Protein AF-A0A7R8ZQ80-F1 (afdb_monomer_lite)

Sequence (167 aa):
MLLTHKKFAEFSPNAISDPRDTTEVLNCLSCSSREEVDTLVAAAVANGGNTYSTPQDRGFIANLEAYRQLAEVAASVWREHGALEYIECLADDVPEGEVTSFPMSVQLKEDEVVVFSWIRYESREARDEIMEKVMADPRLDCMKQPDGMPFDGMRLIWGGFKVMLER

InterPro domains:
  IPR009874 Protein of unknown function DUF1428 [PF07237] (62-153)
  IPR011008 Dimeric alpha-beta barrel [SSF54909] (62-166)
  IPR029068 Glyoxalase/Bleomycin resistance protein/Dihydroxybiphenyl dioxygenase [G3DSA:3.10.180.10] (1-64)

Radius of gyration: 22.83 Å; chains: 1; bounding box: 42×44×66 Å

Organism: NCBI:txid163714

pLDDT: mean 89.35, std 10.08, range [44.38, 98.5]

Foldseek 3Di:
DDDDLVRVCVPAPDDDDDVVVDDDDDDDDDDLDPVRVVVVVVVCVVVPDDDRDDDDDLVQVHLVSVQVVLLVLLQVLLVVLAWPDKDKAWDDDWDDDDPDGQCRLLVNDPSDTDIDIDIHHPDPVSVVSSVVSSVVDPSNCLVVDCNSHSDHPVSDDDDDDDDPDDD

Secondary structure (DSSP, 8-state):
----HHHHTTS-SSPPP-TTT----------SSHHHHHHHHHHHHHTT---SS-----SHHHHHHHHHHHHHHHHHHHHHHT-SEEEEEE-SS----SS--HHHHTT--TT---EEEEEE-S-HHHHHHHHHHHHH-GGGGGGGSTT-SSS-GGG--------S---

Structure (mmCIF, N/CA/C/O backbone):
data_AF-A0A7R8ZQ80-F1
#
_entry.id   AF-A0A7R8ZQ80-F1
#
loop_
_atom_site.group_PDB
_atom_site.id
_atom_site.type_symbol
_atom_site.label_atom_id
_atom_site.label_alt_id
_atom_site.label_comp_id
_atom_site.label_asym_id
_atom_site.label_entity_id
_atom_site.label_seq_id
_atom_site.pdbx_PDB_ins_code
_atom_site.Cartn_x
_atom_site.Cartn_y
_atom_site.Cartn_z
_atom_site.occupancy
_atom_site.B_iso_or_equiv
_atom_site.auth_seq_id
_atom_site.auth_comp_id
_atom_site.auth_asym_id
_atom_site.auth_atom_id
_atom_site.pdbx_PDB_model_num
ATOM 1 N N . MET A 1 1 ? 11.668 10.514 -25.883 1.00 44.38 1 MET A N 1
ATOM 2 C CA . MET A 1 1 ? 13.044 11.044 -26.039 1.00 44.38 1 MET A CA 1
ATOM 3 C C . MET A 1 1 ? 13.561 10.679 -27.421 1.00 44.38 1 MET A C 1
ATOM 5 O O . MET A 1 1 ? 13.425 9.525 -27.800 1.00 44.38 1 MET A O 1
ATOM 9 N N . LEU A 1 2 ? 14.122 11.630 -28.173 1.00 46.81 2 LEU A N 1
ATOM 10 C CA . LEU A 1 2 ? 14.804 11.354 -29.444 1.00 46.81 2 LEU A CA 1
ATOM 11 C C . LEU A 1 2 ? 16.273 11.038 -29.150 1.00 46.81 2 LEU A C 1
ATOM 13 O O . LEU A 1 2 ? 17.043 11.927 -28.797 1.00 46.81 2 LEU A O 1
ATOM 17 N N . LEU A 1 3 ? 16.646 9.766 -29.255 1.00 76.00 3 LEU A N 1
ATOM 18 C CA . LEU A 1 3 ? 18.039 9.330 -29.188 1.00 76.00 3 LEU A CA 1
ATOM 19 C C . LEU A 1 3 ? 18.637 9.348 -30.598 1.00 76.00 3 LEU A C 1
ATOM 21 O O . LEU A 1 3 ? 17.949 9.070 -31.578 1.00 76.00 3 LEU A O 1
ATOM 25 N N . THR A 1 4 ? 19.926 9.668 -30.718 1.00 89.44 4 THR A N 1
ATOM 26 C CA . THR A 1 4 ? 20.637 9.491 -31.991 1.00 89.44 4 THR A CA 1
ATOM 27 C C . THR A 1 4 ? 20.844 8.002 -32.264 1.00 89.44 4 THR A C 1
ATOM 29 O O . THR A 1 4 ? 20.971 7.211 -31.329 1.00 89.44 4 THR A O 1
ATOM 32 N N . HIS A 1 5 ? 20.958 7.617 -33.537 1.00 86.56 5 HIS A N 1
ATOM 33 C CA . HIS A 1 5 ? 21.218 6.224 -33.925 1.00 86.56 5 HIS A CA 1
ATOM 34 C C . HIS A 1 5 ? 22.475 5.654 -33.242 1.00 86.56 5 HIS A C 1
ATOM 36 O O . HIS A 1 5 ? 22.476 4.518 -32.779 1.00 86.56 5 HIS A O 1
ATOM 42 N N . LYS A 1 6 ? 23.532 6.473 -33.110 1.00 88.38 6 LYS A N 1
ATOM 43 C CA . LYS A 1 6 ? 24.760 6.098 -32.395 1.00 88.38 6 LYS A CA 1
ATOM 44 C C . LYS A 1 6 ? 24.488 5.781 -30.923 1.00 88.38 6 LYS A C 1
ATOM 46 O O . LYS A 1 6 ? 24.996 4.785 -30.432 1.00 88.38 6 LYS A O 1
ATOM 51 N N . LYS A 1 7 ? 23.689 6.605 -30.234 1.00 88.25 7 LYS A N 1
ATOM 52 C CA . LYS A 1 7 ? 23.380 6.383 -28.817 1.00 88.25 7 LYS A CA 1
ATOM 53 C C . LYS A 1 7 ? 22.451 5.186 -28.617 1.00 88.25 7 LYS A C 1
ATOM 55 O O . LYS A 1 7 ? 22.622 4.451 -27.655 1.00 88.25 7 LYS A O 1
ATOM 60 N N . PHE A 1 8 ? 21.495 4.978 -29.523 1.00 85.75 8 PHE A N 1
ATOM 61 C CA . PHE A 1 8 ? 20.587 3.831 -29.465 1.00 85.75 8 PHE A CA 1
ATOM 62 C C . PHE A 1 8 ? 21.332 2.492 -29.621 1.00 85.75 8 PHE A C 1
ATOM 64 O O . PHE A 1 8 ? 21.022 1.531 -28.923 1.00 85.75 8 PHE A O 1
ATOM 71 N N . ALA A 1 9 ? 22.382 2.457 -30.449 1.00 86.62 9 ALA A N 1
ATOM 72 C CA . ALA A 1 9 ? 23.215 1.268 -30.653 1.00 86.62 9 ALA A CA 1
ATOM 73 C C . ALA A 1 9 ? 23.974 0.807 -29.392 1.00 86.62 9 ALA A C 1
ATOM 75 O O . ALA A 1 9 ? 24.510 -0.293 -29.376 1.00 86.62 9 ALA A O 1
ATOM 76 N N . GLU A 1 10 ? 24.035 1.627 -28.339 1.00 86.38 10 GLU A N 1
ATOM 77 C CA . GLU A 1 10 ? 24.697 1.272 -27.077 1.00 86.38 10 GLU A CA 1
ATOM 78 C C . GLU A 1 10 ? 23.781 0.492 -26.112 1.00 86.38 10 GLU A C 1
ATOM 80 O O . GLU A 1 10 ? 24.274 -0.059 -25.131 1.00 86.38 10 GLU A O 1
ATOM 85 N N . PHE A 1 11 ? 22.461 0.436 -26.349 1.00 83.25 11 PHE A N 1
ATOM 86 C CA . PHE A 1 11 ? 21.504 -0.202 -25.424 1.00 83.25 11 PHE A CA 1
ATOM 87 C C . PHE A 1 11 ? 21.380 -1.719 -25.594 1.00 83.25 11 PHE A C 1
ATOM 89 O O . PHE A 1 11 ? 20.854 -2.392 -24.709 1.00 83.25 11 PHE A O 1
ATOM 96 N N . SER A 1 12 ? 21.823 -2.256 -26.729 1.00 81.75 12 SER A N 1
ATOM 97 C CA . SER A 1 12 ? 21.689 -3.668 -27.070 1.00 81.75 12 SER A CA 1
ATOM 98 C C . SER A 1 12 ? 22.966 -4.169 -27.740 1.00 81.75 12 SER A C 1
ATOM 100 O O . SER A 1 12 ? 23.564 -3.430 -28.520 1.00 81.75 12 SER A O 1
ATOM 102 N N . PRO A 1 13 ? 23.383 -5.421 -27.487 1.00 81.50 13 PRO A N 1
ATOM 103 C CA . PRO A 1 13 ? 24.469 -6.043 -28.240 1.00 81.50 13 PRO A CA 1
ATOM 104 C C . PRO A 1 13 ? 24.075 -6.378 -29.691 1.00 81.50 13 PRO A C 1
ATOM 106 O O . PRO A 1 13 ? 24.946 -6.710 -30.494 1.00 81.50 13 PRO A O 1
ATOM 109 N N . ASN A 1 14 ? 22.783 -6.316 -30.035 1.00 83.94 14 ASN A N 1
ATOM 110 C CA . ASN A 1 14 ? 22.283 -6.619 -31.375 1.00 83.94 14 ASN A CA 1
ATOM 111 C C . ASN A 1 14 ? 22.340 -5.393 -32.294 1.00 83.94 14 ASN A C 1
ATOM 113 O O . ASN A 1 14 ? 22.225 -4.250 -31.850 1.00 83.94 14 ASN A O 1
ATOM 117 N N . ALA A 1 15 ? 22.470 -5.643 -33.600 1.00 87.44 15 ALA A N 1
ATOM 118 C CA . ALA A 1 15 ? 22.335 -4.597 -34.604 1.00 87.44 15 ALA A CA 1
ATOM 119 C C . ALA A 1 15 ? 20.931 -3.975 -34.552 1.00 87.44 15 ALA A C 1
ATOM 121 O O . ALA A 1 15 ? 19.949 -4.661 -34.278 1.00 87.44 15 ALA A O 1
ATOM 122 N N . ILE A 1 16 ? 20.849 -2.676 -34.836 1.00 88.56 16 ILE A N 1
ATOM 123 C CA . ILE A 1 16 ? 19.568 -1.982 -34.971 1.00 88.56 16 ILE A CA 1
ATOM 124 C C . ILE A 1 16 ? 18.889 -2.494 -36.241 1.00 88.56 16 ILE A C 1
ATOM 126 O O . ILE A 1 16 ? 19.482 -2.436 -37.319 1.00 88.56 16 ILE A O 1
ATOM 130 N N . SER A 1 17 ? 17.663 -2.985 -36.095 1.00 87.81 17 SER A N 1
ATOM 131 C CA . SER A 1 17 ? 16.865 -3.539 -37.187 1.00 87.81 17 SER A CA 1
ATOM 132 C C . SER A 1 17 ? 16.474 -2.473 -38.217 1.00 87.81 17 SER A C 1
ATOM 134 O O . SER A 1 17 ? 16.208 -1.319 -37.869 1.00 87.81 17 SER A O 1
ATOM 136 N N . ASP A 1 18 ? 16.452 -2.852 -39.499 1.00 89.62 18 ASP A N 1
ATOM 137 C CA . ASP A 1 18 ? 16.048 -1.974 -40.599 1.00 89.62 18 ASP A CA 1
ATOM 138 C C . ASP A 1 18 ? 14.539 -2.133 -40.859 1.00 89.62 18 ASP A C 1
ATOM 140 O O . ASP A 1 18 ? 14.085 -3.162 -41.351 1.00 89.62 18 ASP A O 1
ATOM 144 N N . PRO A 1 19 ? 13.709 -1.115 -40.594 1.00 88.81 19 PRO A N 1
ATOM 145 C CA . PRO A 1 19 ? 12.256 -1.257 -40.697 1.00 88.81 19 PRO A CA 1
ATOM 146 C C . PRO A 1 19 ? 11.746 -1.494 -4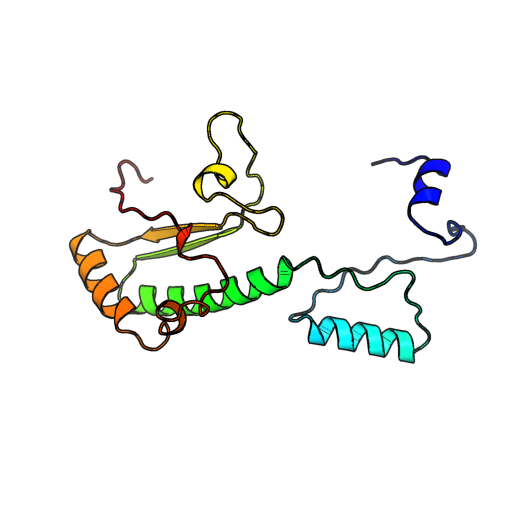2.133 1.00 88.81 19 PRO A C 1
ATOM 148 O O . PRO A 1 19 ? 10.544 -1.650 -42.343 1.00 88.81 19 PRO A O 1
ATOM 151 N N . ARG A 1 20 ? 12.625 -1.474 -43.146 1.00 93.50 20 ARG A N 1
ATOM 152 C CA . ARG A 1 20 ? 12.283 -1.800 -44.540 1.00 93.50 20 ARG A CA 1
ATOM 153 C C . ARG A 1 20 ? 12.299 -3.298 -44.828 1.00 93.50 20 ARG A C 1
ATOM 155 O O . ARG A 1 20 ? 11.675 -3.714 -45.803 1.00 93.50 20 ARG A O 1
ATOM 162 N N . ASP A 1 21 ? 13.023 -4.078 -44.033 1.00 94.50 21 ASP A N 1
ATOM 163 C CA . ASP A 1 21 ? 13.177 -5.523 -44.220 1.00 94.50 21 ASP A CA 1
ATOM 164 C C . ASP A 1 21 ? 12.668 -6.348 -43.030 1.00 94.50 21 ASP A C 1
ATOM 166 O O . ASP A 1 21 ? 12.413 -7.544 -43.180 1.00 94.50 21 ASP A O 1
ATOM 170 N N . THR A 1 22 ? 12.449 -5.714 -41.877 1.00 90.12 22 THR A N 1
ATOM 171 C CA . THR A 1 22 ? 12.037 -6.371 -40.637 1.00 90.12 22 THR A CA 1
ATOM 172 C C . THR A 1 22 ? 10.873 -5.645 -39.967 1.00 90.12 22 THR A C 1
ATOM 174 O O . THR A 1 22 ? 10.673 -4.440 -40.109 1.00 90.12 22 THR A O 1
ATOM 177 N N . THR A 1 23 ? 10.056 -6.404 -39.238 1.00 88.69 23 THR A N 1
ATOM 178 C CA . THR A 1 23 ? 9.002 -5.874 -38.366 1.00 88.69 23 THR A CA 1
ATOM 179 C C . THR A 1 23 ? 9.302 -6.312 -36.943 1.00 88.69 23 THR A C 1
ATOM 181 O O . THR A 1 23 ? 9.418 -7.507 -36.679 1.00 88.69 23 THR A O 1
ATOM 184 N N . GLU A 1 24 ? 9.404 -5.351 -36.031 1.00 85.31 24 GLU A N 1
ATOM 185 C CA . GLU A 1 24 ? 9.631 -5.601 -34.610 1.00 85.31 24 GLU A CA 1
ATOM 186 C C . GLU A 1 24 ? 8.446 -5.118 -33.781 1.00 85.31 24 GLU A C 1
ATOM 188 O O . GLU A 1 24 ? 7.805 -4.113 -34.097 1.00 85.31 24 GLU A O 1
ATOM 193 N N . VAL A 1 25 ? 8.172 -5.835 -32.694 1.00 87.56 25 VAL A N 1
ATOM 194 C CA . VAL A 1 25 ? 7.189 -5.446 -31.684 1.00 87.56 25 VAL A CA 1
ATOM 195 C C . VAL A 1 25 ? 7.818 -5.566 -30.303 1.00 87.56 25 VAL A C 1
ATOM 197 O O . VAL A 1 25 ? 8.489 -6.552 -29.999 1.00 87.56 25 VAL A O 1
ATOM 200 N N . LEU A 1 26 ? 7.591 -4.561 -29.460 1.00 85.88 26 LEU A N 1
ATOM 201 C CA . LEU A 1 26 ? 7.924 -4.611 -28.042 1.00 85.88 26 LEU A CA 1
ATOM 202 C C . LEU A 1 26 ? 6.643 -4.909 -27.269 1.00 85.88 26 LEU A C 1
ATOM 204 O O . LEU A 1 26 ? 5.744 -4.072 -27.212 1.00 85.88 26 LEU A O 1
ATOM 208 N N . ASN A 1 27 ? 6.570 -6.098 -26.680 1.00 86.25 27 ASN A N 1
ATOM 209 C CA . ASN A 1 27 ? 5.426 -6.512 -25.879 1.00 86.25 27 ASN A CA 1
ATOM 210 C C . ASN A 1 27 ? 5.733 -6.333 -24.391 1.00 86.25 27 ASN A C 1
ATOM 212 O O . ASN A 1 27 ? 6.786 -6.756 -23.917 1.00 86.25 27 ASN A O 1
ATOM 216 N N . CYS A 1 28 ? 4.791 -5.737 -23.662 1.00 84.69 28 CYS A N 1
ATOM 217 C CA . CYS A 1 28 ? 4.784 -5.708 -22.204 1.00 84.69 28 CYS A CA 1
ATOM 218 C C . CYS A 1 28 ? 3.642 -6.606 -21.732 1.00 84.69 28 CYS A C 1
ATOM 220 O O . CYS A 1 28 ? 2.486 -6.367 -22.083 1.00 84.69 28 CYS A O 1
ATOM 222 N N . LEU A 1 29 ? 3.977 -7.662 -20.998 1.00 87.56 29 LEU A N 1
ATOM 223 C CA . LEU A 1 29 ? 3.022 -8.659 -20.533 1.00 87.56 29 LEU A CA 1
ATOM 224 C C . LEU A 1 29 ? 2.960 -8.596 -19.011 1.00 87.56 29 LEU A C 1
ATOM 226 O O . LEU A 1 29 ? 3.993 -8.630 -18.345 1.00 87.56 29 LEU A O 1
ATOM 230 N N . SER A 1 30 ? 1.753 -8.500 -18.465 1.00 83.50 30 SER A N 1
ATOM 231 C CA . SER A 1 30 ? 1.529 -8.610 -17.026 1.00 83.50 30 SER A CA 1
ATOM 232 C C . SER A 1 30 ? 1.494 -10.082 -16.628 1.00 83.50 30 SER A C 1
ATOM 234 O O . SER A 1 30 ? 0.859 -10.886 -17.306 1.00 83.50 30 SER A O 1
ATOM 236 N N . CYS A 1 31 ? 2.164 -10.421 -15.531 1.00 82.06 31 CYS A N 1
ATOM 237 C CA . CYS A 1 31 ? 2.111 -11.730 -14.885 1.00 82.06 31 CYS A CA 1
ATOM 238 C C . CYS A 1 31 ? 1.755 -11.518 -13.410 1.00 82.06 31 CYS A C 1
ATOM 240 O O . CYS A 1 31 ? 2.093 -10.485 -12.830 1.00 82.06 31 CYS A O 1
ATOM 242 N N . SER A 1 32 ? 1.067 -12.487 -12.822 1.00 79.56 32 SER A N 1
ATOM 243 C CA . SER A 1 32 ? 0.622 -12.485 -11.427 1.00 79.56 32 SER A CA 1
ATOM 244 C C . SER A 1 32 ? 1.695 -12.951 -10.439 1.00 79.56 32 SER A C 1
ATOM 246 O O . SER A 1 32 ? 1.583 -12.681 -9.246 1.00 79.56 32 SER A O 1
ATOM 248 N N . SER A 1 33 ? 2.749 -13.623 -10.916 1.00 78.38 33 SER A N 1
ATOM 249 C CA . SER A 1 33 ? 3.884 -14.036 -10.085 1.00 78.38 33 SER A CA 1
ATOM 250 C C . SER A 1 33 ? 5.189 -14.161 -10.874 1.00 78.38 33 SER A C 1
ATOM 252 O O . SER A 1 33 ? 5.201 -14.163 -12.109 1.00 78.38 33 SER A O 1
ATOM 254 N N . ARG A 1 34 ? 6.307 -14.303 -10.151 1.00 79.38 34 ARG A N 1
ATOM 255 C CA . ARG A 1 34 ? 7.625 -14.572 -10.740 1.00 79.38 34 ARG A CA 1
ATOM 256 C C . ARG A 1 34 ? 7.669 -15.930 -11.442 1.00 79.38 34 ARG A C 1
ATOM 258 O O . ARG A 1 34 ? 8.220 -16.033 -12.531 1.00 79.38 34 ARG A O 1
ATOM 265 N N . GLU A 1 35 ? 7.055 -16.951 -10.858 1.00 84.56 35 GLU A 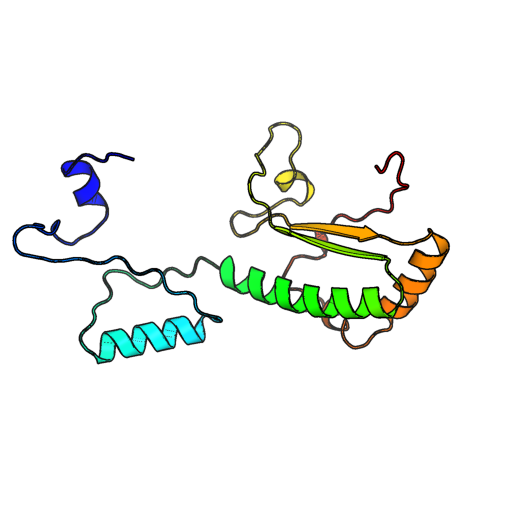N 1
ATOM 266 C CA . GLU A 1 35 ? 6.984 -18.296 -11.437 1.00 84.56 35 GLU A CA 1
ATOM 267 C C . GLU A 1 35 ? 6.209 -18.299 -12.761 1.00 84.56 35 GLU A C 1
ATOM 269 O O . GLU A 1 35 ? 6.553 -19.047 -13.681 1.00 84.56 35 GLU A O 1
ATOM 274 N N . GLU A 1 36 ? 5.183 -17.451 -12.887 1.00 87.75 36 GLU A N 1
ATOM 275 C CA . GLU A 1 36 ? 4.465 -17.269 -14.148 1.00 87.75 36 GLU A CA 1
ATOM 276 C C . GLU A 1 36 ? 5.359 -16.614 -15.211 1.00 87.75 36 GLU A C 1
ATOM 278 O O . GLU A 1 36 ? 5.395 -17.092 -16.347 1.00 87.75 36 GLU A O 1
ATOM 283 N N . VAL A 1 37 ? 6.148 -15.596 -14.837 1.00 88.44 37 VAL A N 1
ATOM 284 C CA . VAL A 1 37 ? 7.160 -14.999 -15.729 1.00 88.44 37 VAL A CA 1
ATOM 285 C C . VAL A 1 37 ? 8.163 -16.058 -16.190 1.00 88.44 37 VAL A C 1
ATOM 287 O O . VAL A 1 37 ? 8.406 -16.191 -17.391 1.00 88.44 37 VAL A O 1
ATOM 290 N N . ASP A 1 38 ? 8.711 -16.845 -15.263 1.00 88.69 38 ASP A N 1
ATOM 291 C CA . ASP A 1 38 ? 9.695 -17.887 -15.570 1.00 88.69 38 ASP A CA 1
ATOM 292 C C . ASP A 1 38 ? 9.104 -18.955 -16.506 1.00 88.69 38 ASP A C 1
ATOM 294 O O . ASP A 1 38 ? 9.748 -19.368 -17.474 1.00 88.69 38 ASP A O 1
ATOM 298 N N . THR A 1 39 ? 7.848 -19.350 -16.279 1.00 93.69 39 THR A N 1
ATOM 299 C CA . THR A 1 39 ? 7.118 -20.298 -17.136 1.00 93.69 39 THR A CA 1
ATOM 300 C C . THR A 1 39 ? 6.908 -19.738 -18.542 1.00 93.69 39 THR A C 1
ATOM 302 O O . THR A 1 39 ? 7.146 -20.438 -19.531 1.00 93.69 39 THR A O 1
ATOM 305 N N . LEU A 1 40 ? 6.497 -18.471 -18.651 1.00 93.12 40 LEU A N 1
ATOM 306 C CA . LEU A 1 40 ? 6.279 -17.796 -19.928 1.00 93.12 40 LEU A CA 1
ATOM 307 C C . LEU A 1 40 ? 7.584 -17.692 -20.733 1.00 93.12 40 LEU A C 1
ATOM 309 O O . LEU A 1 40 ? 7.613 -18.017 -21.922 1.00 93.12 40 LEU A O 1
ATOM 313 N N . VAL A 1 41 ? 8.677 -17.283 -20.082 1.00 91.62 41 VAL A N 1
ATOM 314 C CA . VAL A 1 41 ? 10.001 -17.178 -20.711 1.00 91.62 41 VAL A CA 1
ATOM 315 C C . VAL A 1 41 ? 10.503 -18.555 -21.146 1.00 91.62 41 VAL A C 1
ATOM 317 O O . VAL A 1 41 ? 10.954 -18.705 -22.283 1.00 91.62 41 VAL A O 1
ATOM 320 N N . ALA A 1 42 ? 10.376 -19.578 -20.296 1.00 92.94 42 ALA A N 1
ATOM 321 C CA . ALA A 1 42 ? 10.762 -20.946 -20.638 1.00 92.94 42 ALA A CA 1
ATOM 322 C C . ALA A 1 42 ? 9.984 -21.471 -21.855 1.00 92.94 42 ALA A C 1
ATOM 324 O O . ALA A 1 42 ? 10.579 -22.055 -22.765 1.00 92.94 42 ALA A O 1
ATOM 325 N N . ALA A 1 43 ? 8.674 -21.214 -21.916 1.00 95.88 43 ALA A N 1
ATOM 326 C CA . ALA A 1 43 ? 7.848 -21.575 -23.062 1.00 95.88 43 ALA A CA 1
ATOM 327 C C . ALA A 1 43 ? 8.277 -20.836 -24.340 1.00 95.88 43 ALA A C 1
ATOM 329 O O . ALA A 1 43 ? 8.359 -21.456 -25.403 1.00 95.88 43 ALA A O 1
ATOM 330 N N . ALA A 1 44 ? 8.597 -19.541 -24.253 1.00 94.00 44 ALA A N 1
ATOM 331 C CA . ALA A 1 44 ? 9.077 -18.763 -25.394 1.00 94.00 44 ALA A CA 1
ATOM 332 C C . ALA A 1 44 ? 10.408 -19.309 -25.940 1.00 94.00 44 ALA A C 1
ATOM 334 O O . ALA A 1 44 ? 10.542 -19.513 -27.147 1.00 94.00 44 ALA A O 1
ATOM 335 N N . VAL A 1 45 ? 11.366 -19.617 -25.060 1.00 94.44 45 VAL A N 1
ATOM 336 C CA . VAL A 1 45 ? 12.660 -20.207 -25.447 1.00 94.44 45 VAL A CA 1
ATOM 337 C C . VAL A 1 45 ? 12.473 -21.596 -26.065 1.00 94.44 45 VAL A C 1
ATOM 339 O O . VAL A 1 45 ? 13.049 -21.884 -27.114 1.00 94.44 45 VAL A O 1
ATOM 342 N N . ALA A 1 46 ? 11.607 -22.436 -25.489 1.00 96.38 46 ALA A N 1
ATOM 343 C CA . ALA A 1 46 ? 11.294 -23.759 -26.038 1.00 96.38 46 ALA A CA 1
ATOM 344 C C . ALA A 1 46 ? 10.667 -23.706 -27.447 1.00 96.38 46 ALA A C 1
ATOM 346 O O . ALA A 1 46 ? 10.772 -24.674 -28.198 1.00 96.38 46 ALA A O 1
ATOM 347 N N . ASN A 1 47 ? 10.055 -22.577 -27.824 1.00 97.12 47 ASN A N 1
ATOM 348 C CA . ASN A 1 47 ? 9.440 -22.350 -29.134 1.00 97.12 47 ASN A CA 1
ATOM 349 C C . ASN A 1 47 ? 10.301 -21.482 -30.076 1.00 97.12 47 ASN A C 1
ATOM 351 O O . ASN A 1 47 ? 9.785 -20.907 -31.033 1.00 97.12 47 ASN A O 1
ATOM 355 N N . GLY A 1 48 ? 11.615 -21.403 -29.836 1.00 94.75 48 GLY A N 1
ATOM 356 C CA . GLY A 1 48 ? 12.566 -20.738 -30.737 1.00 94.75 48 GLY A CA 1
ATOM 357 C C . GLY A 1 48 ? 12.896 -19.287 -30.379 1.00 94.75 48 GLY A C 1
ATOM 358 O O . GLY A 1 48 ? 13.570 -18.611 -31.155 1.00 94.75 48 GLY A O 1
ATOM 359 N N . GLY A 1 49 ? 12.448 -18.805 -29.216 1.00 91.56 49 GLY A N 1
ATOM 360 C CA . GLY A 1 49 ? 12.884 -17.533 -28.645 1.00 91.56 49 GLY A CA 1
ATOM 361 C C . GLY A 1 49 ? 14.319 -17.576 -28.102 1.00 91.56 49 GLY A C 1
ATOM 362 O O . GLY A 1 49 ? 14.884 -18.637 -27.846 1.00 91.56 49 GLY A O 1
ATOM 363 N N . ASN A 1 50 ? 14.902 -16.395 -27.891 1.00 88.00 50 ASN A N 1
ATOM 364 C CA . ASN A 1 50 ? 16.237 -16.205 -27.318 1.00 88.00 50 ASN A CA 1
ATOM 365 C C . ASN A 1 50 ? 16.195 -15.122 -26.223 1.00 88.00 50 ASN A C 1
ATOM 367 O O . ASN A 1 50 ? 15.444 -14.155 -26.334 1.00 88.00 50 ASN A O 1
ATOM 371 N N . THR A 1 51 ? 17.037 -15.254 -25.199 1.00 86.06 51 THR A N 1
ATOM 372 C CA . THR A 1 51 ? 17.266 -14.241 -24.161 1.00 86.06 51 THR A CA 1
ATOM 373 C C . THR A 1 51 ? 18.563 -13.481 -24.436 1.00 86.06 51 THR A C 1
ATOM 375 O O . THR A 1 51 ? 19.635 -14.082 -24.486 1.00 86.06 51 THR A O 1
ATOM 378 N N . TYR A 1 52 ? 18.494 -12.154 -24.571 1.00 78.06 52 TYR A N 1
ATOM 379 C CA . TYR A 1 52 ? 19.689 -11.331 -24.810 1.00 78.06 52 TYR A CA 1
ATOM 380 C C . TYR A 1 52 ? 20.477 -11.002 -23.527 1.00 78.06 52 TYR A C 1
ATOM 382 O O . TYR A 1 52 ? 21.662 -10.683 -23.597 1.00 78.06 52 TYR A O 1
ATOM 390 N N . SER A 1 53 ? 19.827 -11.061 -22.360 1.00 79.06 53 SER A N 1
ATOM 391 C CA . SER A 1 53 ? 20.423 -10.802 -21.046 1.00 79.06 53 SER A CA 1
ATOM 392 C C . SER A 1 53 ? 19.887 -11.773 -20.000 1.00 79.06 53 SER A C 1
ATOM 394 O O . SER A 1 53 ? 18.864 -12.426 -20.207 1.00 79.06 53 SER A O 1
ATOM 396 N N . THR A 1 54 ? 20.548 -11.831 -18.843 1.00 78.00 54 THR A N 1
ATOM 397 C CA . THR A 1 54 ? 19.994 -12.513 -17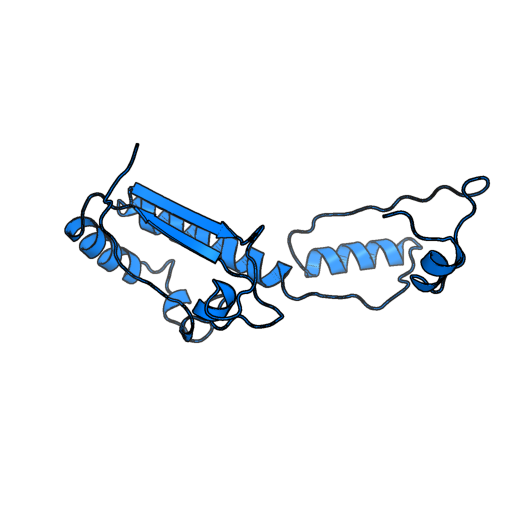.668 1.00 78.00 54 THR A CA 1
ATOM 398 C C . THR A 1 54 ? 18.702 -11.826 -17.206 1.00 78.00 54 THR A C 1
ATOM 400 O O . THR A 1 54 ? 18.607 -10.597 -17.333 1.00 78.00 54 THR A O 1
ATOM 403 N N . PRO A 1 55 ? 17.722 -12.576 -16.660 1.00 79.25 55 PRO A N 1
ATOM 404 C CA . PRO A 1 55 ? 16.529 -11.992 -16.058 1.00 79.25 55 PRO A CA 1
ATOM 405 C C . PR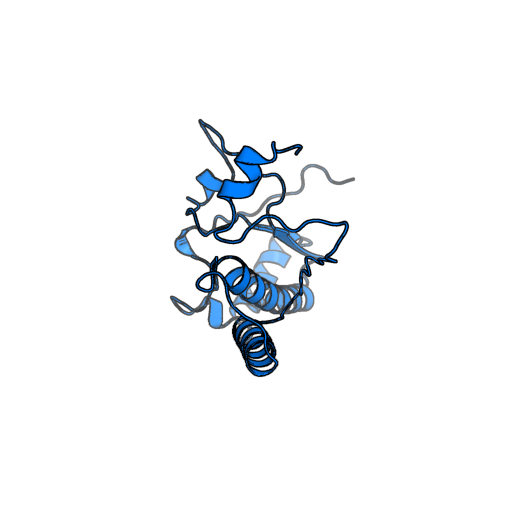O A 1 55 ? 16.908 -10.957 -14.997 1.00 79.25 55 PRO A C 1
ATOM 407 O O . PRO A 1 55 ? 17.753 -11.217 -14.139 1.00 79.25 55 PRO A O 1
ATOM 410 N N . GLN A 1 56 ? 16.301 -9.776 -15.079 1.00 69.19 56 GLN A N 1
ATOM 411 C CA . GLN A 1 56 ? 16.443 -8.732 -14.071 1.00 69.19 56 GLN A CA 1
ATOM 412 C C . GLN A 1 56 ? 15.188 -8.747 -13.209 1.00 69.19 56 GLN A C 1
ATOM 414 O O . GLN A 1 56 ? 14.160 -8.194 -13.595 1.00 69.19 56 GLN A O 1
ATOM 419 N N . ASP A 1 57 ? 15.273 -9.396 -12.054 1.00 65.06 57 ASP A N 1
ATOM 420 C CA . ASP A 1 57 ? 14.257 -9.253 -11.022 1.00 65.06 57 ASP A CA 1
ATOM 421 C C . ASP A 1 57 ? 14.562 -7.977 -10.245 1.00 65.06 57 ASP A C 1
ATOM 423 O O . ASP A 1 57 ? 15.589 -7.875 -9.572 1.00 65.06 57 ASP A O 1
ATOM 427 N N . ARG A 1 58 ? 13.700 -6.972 -10.393 1.00 58.69 58 ARG A N 1
ATOM 428 C CA . ARG A 1 58 ? 13.865 -5.716 -9.666 1.00 58.69 58 ARG A CA 1
ATOM 429 C C . ARG A 1 58 ? 13.358 -5.797 -8.224 1.00 58.69 58 ARG A C 1
ATOM 431 O O . ARG A 1 58 ? 13.415 -4.766 -7.569 1.00 58.69 58 ARG A O 1
ATOM 438 N N . GLY A 1 59 ? 12.868 -6.952 -7.737 1.00 55.59 59 GLY A N 1
ATOM 439 C CA . GLY A 1 59 ? 12.418 -7.217 -6.350 1.00 55.59 59 GLY A CA 1
ATOM 440 C C . GLY A 1 59 ? 11.155 -6.454 -5.917 1.00 55.59 59 GLY A C 1
ATOM 441 O O . GLY A 1 59 ? 10.314 -6.955 -5.177 1.00 55.59 59 GLY A O 1
ATOM 442 N N . PHE A 1 60 ? 10.984 -5.266 -6.476 1.00 56.22 60 PHE A N 1
ATOM 443 C CA . PHE A 1 60 ? 9.953 -4.277 -6.244 1.00 56.22 60 PHE A CA 1
ATOM 444 C C . PHE A 1 60 ? 8.529 -4.789 -6.485 1.00 56.22 60 PHE A C 1
ATOM 446 O O . PHE A 1 60 ? 7.635 -4.555 -5.680 1.00 56.22 60 PHE A O 1
ATOM 453 N N . ILE A 1 61 ? 8.305 -5.517 -7.584 1.00 57.69 61 ILE A N 1
ATOM 454 C CA . ILE A 1 61 ? 6.953 -5.934 -7.997 1.00 57.69 61 ILE A CA 1
ATOM 455 C C . ILE A 1 61 ? 6.426 -7.077 -7.112 1.00 57.69 61 ILE A C 1
ATOM 457 O O . ILE A 1 61 ? 5.240 -7.103 -6.793 1.00 57.69 61 ILE A O 1
ATOM 461 N N . ALA A 1 62 ? 7.297 -7.991 -6.672 1.00 57.62 62 ALA A N 1
ATOM 462 C CA . ALA A 1 62 ? 6.895 -9.148 -5.871 1.00 57.62 62 ALA A CA 1
ATOM 463 C C . ALA A 1 62 ? 6.426 -8.752 -4.457 1.00 57.62 62 ALA A C 1
ATOM 465 O O . ALA A 1 62 ? 5.407 -9.256 -3.985 1.00 57.62 62 ALA A O 1
ATOM 466 N N . ASN A 1 63 ? 7.110 -7.802 -3.808 1.00 79.88 63 ASN A N 1
ATOM 467 C CA . ASN A 1 63 ? 6.712 -7.326 -2.478 1.00 79.88 63 ASN A CA 1
ATOM 468 C C . ASN A 1 63 ? 5.447 -6.455 -2.516 1.00 79.88 63 ASN A C 1
ATOM 470 O O . ASN A 1 63 ? 4.652 -6.498 -1.578 1.00 79.88 63 ASN A O 1
ATOM 474 N N . LEU A 1 64 ? 5.212 -5.716 -3.607 1.00 86.44 64 LEU A N 1
ATOM 475 C CA . LEU A 1 64 ? 4.001 -4.908 -3.769 1.00 86.44 64 LEU A CA 1
ATOM 476 C C . LEU A 1 64 ? 2.731 -5.747 -3.914 1.00 86.44 64 LEU A C 1
ATOM 478 O O . LEU A 1 64 ? 1.705 -5.389 -3.340 1.00 86.44 64 LEU A O 1
ATOM 482 N N . GLU A 1 65 ? 2.783 -6.866 -4.637 1.00 86.88 65 GLU A N 1
ATOM 483 C CA . GLU A 1 65 ? 1.617 -7.749 -4.749 1.00 86.88 65 GLU A CA 1
ATOM 484 C C . GLU A 1 65 ? 1.310 -8.443 -3.414 1.00 86.88 65 GLU A C 1
ATOM 486 O O . GLU A 1 65 ? 0.153 -8.483 -2.994 1.00 86.88 65 GLU A O 1
ATOM 491 N N . ALA A 1 66 ? 2.337 -8.905 -2.691 1.00 88.56 66 ALA A N 1
ATOM 492 C CA . ALA A 1 66 ? 2.166 -9.448 -1.342 1.00 88.56 66 ALA A CA 1
ATOM 493 C C . ALA A 1 66 ? 1.573 -8.404 -0.376 1.00 88.56 66 ALA A C 1
ATOM 495 O O . ALA A 1 66 ? 0.664 -8.710 0.398 1.00 88.56 66 ALA A O 1
ATOM 496 N N . TYR A 1 67 ? 2.041 -7.155 -0.458 1.00 92.19 67 TYR A N 1
ATOM 497 C CA . TYR A 1 67 ? 1.473 -6.036 0.290 1.00 92.19 67 TYR A CA 1
ATOM 498 C C . TYR A 1 67 ? 0.000 -5.798 -0.061 1.00 92.19 67 TYR A C 1
ATOM 500 O O . TYR A 1 67 ? -0.832 -5.687 0.837 1.00 92.19 67 TYR A O 1
ATOM 508 N N . ARG A 1 68 ? -0.344 -5.782 -1.355 1.00 93.81 68 ARG A N 1
ATOM 509 C CA . ARG A 1 68 ? -1.718 -5.587 -1.836 1.00 93.81 68 ARG A CA 1
ATOM 510 C C . ARG A 1 68 ? -2.667 -6.663 -1.304 1.00 93.81 68 ARG A C 1
ATOM 512 O O . ARG A 1 68 ? -3.749 -6.332 -0.831 1.00 93.81 68 ARG A O 1
ATOM 519 N N . GLN A 1 69 ? -2.260 -7.931 -1.335 1.00 92.62 69 GLN A N 1
ATOM 520 C CA . GLN A 1 69 ? -3.062 -9.048 -0.820 1.00 92.62 69 GLN A CA 1
ATOM 521 C C . GLN A 1 69 ? -3.287 -8.944 0.692 1.00 92.62 69 GLN A C 1
ATOM 523 O O . GLN A 1 69 ? -4.407 -9.129 1.170 1.00 92.62 69 GLN A O 1
ATOM 528 N N . LEU A 1 70 ? -2.242 -8.597 1.450 1.00 93.06 70 LEU A N 1
ATOM 529 C CA . LEU A 1 70 ? -2.375 -8.344 2.883 1.00 93.06 70 LEU A CA 1
ATOM 530 C C . LEU A 1 70 ? -3.330 -7.172 3.158 1.00 93.06 70 LEU A C 1
ATOM 532 O O . LEU A 1 70 ? -4.194 -7.275 4.029 1.00 93.06 70 LEU A O 1
ATOM 536 N N . ALA A 1 71 ? -3.210 -6.086 2.393 1.00 95.81 71 ALA A N 1
ATOM 537 C CA . ALA A 1 71 ? -4.077 -4.922 2.507 1.00 95.81 71 ALA A CA 1
ATOM 538 C C . ALA A 1 71 ? -5.548 -5.241 2.193 1.00 95.81 71 ALA A C 1
ATOM 540 O O . ALA A 1 71 ? -6.429 -4.703 2.853 1.00 95.81 71 ALA A O 1
ATOM 541 N N . GLU A 1 72 ? -5.849 -6.140 1.249 1.00 97.19 72 GLU A N 1
ATOM 542 C CA . GLU A 1 72 ? -7.227 -6.586 0.976 1.00 97.19 72 GLU A CA 1
ATOM 543 C C . GLU A 1 72 ? -7.844 -7.342 2.163 1.00 97.19 72 GLU A C 1
ATOM 545 O O . GLU A 1 72 ? -9.008 -7.115 2.526 1.00 97.19 72 GLU A O 1
ATOM 550 N N . VAL A 1 73 ? -7.061 -8.218 2.800 1.00 96.62 73 VAL A N 1
ATOM 551 C CA . VAL A 1 73 ? -7.488 -8.940 4.007 1.00 96.62 73 VAL A CA 1
ATOM 552 C C . VAL A 1 73 ? -7.694 -7.960 5.161 1.00 96.62 73 VAL A C 1
ATOM 554 O O . VAL A 1 73 ? -8.751 -7.979 5.794 1.00 96.62 73 VAL A O 1
ATOM 557 N N . ALA A 1 74 ? -6.733 -7.064 5.399 1.00 96.50 74 ALA A N 1
ATOM 558 C CA . ALA A 1 74 ? -6.828 -6.031 6.427 1.00 96.50 74 ALA A CA 1
ATOM 559 C C . ALA A 1 74 ? -8.033 -5.108 6.194 1.00 96.50 74 ALA A C 1
ATOM 561 O O . ALA A 1 74 ? -8.847 -4.920 7.097 1.00 96.50 74 ALA A O 1
ATOM 562 N N . ALA A 1 75 ? -8.228 -4.615 4.970 1.00 97.88 75 ALA A N 1
ATOM 563 C CA . ALA A 1 75 ? -9.379 -3.796 4.614 1.00 97.88 75 ALA A CA 1
ATOM 564 C C . ALA A 1 75 ? -10.693 -4.505 4.959 1.00 97.88 75 ALA A C 1
ATOM 566 O O . ALA A 1 75 ? -11.562 -3.905 5.589 1.00 97.88 75 ALA A O 1
ATOM 567 N N . SER A 1 76 ? -10.822 -5.790 4.621 1.00 98.12 76 SER A N 1
ATOM 568 C CA . SER A 1 76 ? -12.017 -6.577 4.946 1.00 98.12 76 SER A CA 1
ATOM 569 C C . SER A 1 76 ? -12.251 -6.654 6.459 1.00 98.12 76 SER A C 1
ATOM 571 O O . SER A 1 76 ? -13.336 -6.309 6.922 1.00 98.12 76 SER A O 1
ATOM 573 N N . VAL A 1 77 ? -11.222 -7.001 7.241 1.00 98.19 77 VAL A N 1
ATOM 574 C CA . VAL A 1 77 ? -11.301 -7.100 8.712 1.00 98.19 77 VAL A CA 1
ATOM 575 C C . VAL A 1 77 ? -11.704 -5.762 9.344 1.00 98.19 77 VAL A C 1
ATOM 577 O O . VAL A 1 77 ? -12.644 -5.696 10.139 1.00 98.19 77 VAL A O 1
ATOM 580 N N . TRP A 1 78 ? -11.038 -4.665 8.974 1.00 98.38 78 TRP A N 1
ATOM 581 C CA . TRP A 1 78 ? -11.344 -3.341 9.524 1.00 98.38 78 TRP A CA 1
ATOM 582 C C . TRP A 1 78 ? -12.757 -2.879 9.171 1.00 98.38 78 TRP A C 1
ATOM 584 O O . TRP A 1 78 ? -13.467 -2.334 10.021 1.00 98.38 78 TRP A O 1
ATOM 594 N N . ARG A 1 79 ? -13.182 -3.106 7.923 1.00 98.38 79 ARG A N 1
ATOM 595 C CA . ARG A 1 79 ? -14.519 -2.738 7.444 1.00 98.38 79 ARG A CA 1
ATOM 596 C C . ARG A 1 79 ? -15.609 -3.558 8.127 1.00 98.38 79 ARG A C 1
ATOM 598 O O . ARG A 1 79 ? -16.609 -2.977 8.540 1.00 98.38 79 ARG A O 1
ATOM 605 N N . GLU A 1 80 ? -15.401 -4.860 8.316 1.00 98.38 80 GLU A N 1
ATOM 606 C CA . GLU A 1 80 ? -16.310 -5.741 9.065 1.00 98.38 80 GLU A CA 1
ATOM 607 C C . GLU A 1 80 ? -16.483 -5.300 10.526 1.00 98.38 80 GLU A C 1
ATOM 609 O O . GLU A 1 80 ? -17.568 -5.440 11.093 1.00 98.38 80 GLU A O 1
ATOM 614 N N . HIS A 1 81 ? -15.443 -4.730 11.139 1.00 98.12 81 HIS A N 1
ATOM 615 C CA . HIS A 1 81 ? -15.505 -4.244 12.518 1.00 98.12 81 HIS A CA 1
ATOM 616 C C . HIS A 1 81 ? -16.051 -2.820 12.672 1.00 98.12 81 HIS A C 1
ATOM 618 O O . HIS A 1 81 ? -16.385 -2.438 13.794 1.00 98.12 81 HIS A O 1
ATOM 624 N N . GLY A 1 82 ? -16.230 -2.075 11.578 1.00 97.75 82 GLY A N 1
ATOM 625 C CA . GLY A 1 82 ? -16.911 -0.777 11.579 1.00 97.75 82 GLY A CA 1
ATOM 626 C C . GLY A 1 82 ? -16.040 0.422 11.209 1.00 97.75 82 GLY A C 1
ATOM 627 O O . GLY A 1 82 ? -16.475 1.558 11.398 1.00 97.75 82 GLY A O 1
ATOM 628 N N . ALA A 1 83 ? -14.827 0.216 10.681 1.00 98.31 83 ALA A N 1
ATOM 629 C CA . ALA A 1 83 ? -14.081 1.309 10.058 1.00 98.31 83 ALA A CA 1
ATOM 630 C C . ALA A 1 83 ? -14.908 1.893 8.907 1.00 98.31 83 ALA A C 1
ATOM 632 O O . ALA A 1 83 ? -15.508 1.130 8.157 1.00 98.31 83 ALA A O 1
ATOM 633 N N . LEU A 1 84 ? -14.930 3.217 8.743 1.00 97.94 84 LEU A N 1
ATOM 634 C CA . LEU A 1 84 ? -15.694 3.945 7.720 1.00 97.94 84 LEU A CA 1
ATOM 635 C C . LEU A 1 84 ? -14.985 4.009 6.367 1.00 97.94 84 LEU A C 1
ATOM 637 O O . LEU A 1 84 ? -15.661 4.064 5.340 1.00 97.94 84 LEU A O 1
ATOM 641 N N . GLU A 1 85 ? -13.656 3.948 6.361 1.00 97.69 85 GLU A N 1
ATOM 642 C CA . GLU A 1 85 ? -12.817 3.872 5.161 1.00 97.69 85 GLU A CA 1
ATOM 643 C C . GLU A 1 85 ? -11.531 3.125 5.483 1.00 97.69 85 GLU A C 1
ATOM 645 O O . GLU A 1 85 ? -11.077 3.162 6.624 1.00 97.69 85 GLU A O 1
ATOM 650 N N . TYR A 1 86 ? -10.947 2.494 4.469 1.00 98.38 86 TYR A N 1
ATOM 651 C CA . TYR A 1 86 ? -9.623 1.887 4.512 1.00 98.38 86 TYR A CA 1
ATOM 652 C C . TYR A 1 86 ? -8.952 2.194 3.172 1.00 98.38 86 TYR A C 1
ATOM 654 O O . TYR A 1 86 ? -9.468 1.775 2.135 1.00 98.38 86 TYR A O 1
ATOM 662 N N . ILE A 1 87 ? -7.875 2.977 3.185 1.00 98.12 87 ILE A N 1
ATOM 663 C CA . ILE A 1 87 ? -7.223 3.485 1.976 1.00 98.12 87 ILE A CA 1
ATOM 664 C C . ILE A 1 87 ? -5.723 3.220 2.047 1.00 98.12 87 ILE A C 1
ATOM 666 O O . ILE A 1 87 ? -5.086 3.536 3.050 1.00 98.12 87 ILE A O 1
ATOM 670 N N . GLU A 1 88 ? -5.186 2.702 0.944 1.00 97.75 88 GLU A N 1
ATOM 671 C CA . GLU A 1 88 ? -3.764 2.463 0.702 1.00 97.75 88 GLU A CA 1
ATOM 672 C C . GLU A 1 88 ? -3.374 3.147 -0.613 1.00 97.75 88 GLU A C 1
ATOM 674 O O . GLU A 1 88 ? -3.996 2.900 -1.650 1.00 97.75 88 GLU A O 1
ATOM 679 N N . CYS A 1 89 ? -2.353 4.002 -0.586 1.00 96.06 89 CYS A N 1
ATOM 680 C CA . CYS A 1 89 ? -1.878 4.747 -1.750 1.00 96.06 89 CYS A CA 1
ATOM 681 C C . CYS A 1 89 ? -0.398 4.456 -2.001 1.00 96.06 89 CYS A C 1
ATOM 683 O O . CYS A 1 89 ? 0.457 4.834 -1.198 1.00 96.06 89 CYS A O 1
ATOM 685 N N . LEU A 1 90 ? -0.087 3.841 -3.141 1.00 95.12 90 LEU A N 1
ATOM 686 C CA . LEU A 1 90 ? 1.289 3.705 -3.611 1.00 95.12 90 LEU A CA 1
ATOM 687 C C . LEU A 1 90 ? 1.832 5.074 -4.046 1.00 95.12 90 LEU A C 1
ATOM 689 O O . LEU A 1 90 ? 1.113 5.844 -4.685 1.00 95.12 90 LEU A O 1
ATOM 693 N N . ALA A 1 91 ? 3.090 5.377 -3.718 1.00 92.62 91 ALA A N 1
ATOM 694 C CA . ALA A 1 91 ? 3.748 6.582 -4.212 1.00 92.62 91 ALA A CA 1
ATOM 695 C C . ALA A 1 91 ? 3.759 6.639 -5.751 1.00 92.62 91 ALA A C 1
ATOM 697 O O . ALA A 1 91 ? 4.106 5.662 -6.412 1.00 92.62 91 ALA A O 1
ATOM 698 N N . ASP A 1 92 ? 3.417 7.809 -6.292 1.00 92.56 92 ASP A N 1
ATOM 699 C CA . ASP A 1 92 ? 3.418 8.105 -7.732 1.00 92.56 92 ASP A CA 1
ATOM 700 C C . ASP A 1 92 ? 4.406 9.246 -8.041 1.00 92.56 92 ASP A C 1
ATOM 702 O O . ASP A 1 92 ? 5.428 9.031 -8.685 1.00 92.56 92 ASP A O 1
ATOM 706 N N . ASP A 1 93 ? 4.181 10.432 -7.459 1.00 91.81 93 ASP A N 1
ATOM 707 C CA . ASP A 1 93 ? 5.069 11.604 -7.559 1.00 91.81 93 ASP A CA 1
ATOM 708 C C . ASP A 1 93 ? 5.491 12.089 -6.161 1.00 91.81 93 ASP A C 1
ATOM 710 O O . ASP A 1 93 ? 4.952 13.049 -5.604 1.00 91.81 93 ASP A O 1
ATOM 714 N N . VAL A 1 94 ? 6.419 11.351 -5.543 1.00 92.12 94 VAL A N 1
ATOM 715 C CA . VAL A 1 94 ? 6.935 11.633 -4.196 1.00 92.12 94 VAL A CA 1
ATOM 716 C C . VAL A 1 94 ? 8.395 12.089 -4.298 1.00 92.12 94 VAL A C 1
ATOM 718 O O . VAL A 1 94 ? 9.281 11.248 -4.451 1.00 92.12 94 VAL A O 1
ATOM 721 N N . PRO A 1 95 ? 8.673 13.404 -4.233 1.00 91.19 95 PRO A N 1
ATOM 722 C CA . PRO A 1 95 ? 10.022 13.923 -4.403 1.00 91.19 95 PRO A CA 1
ATOM 723 C C . PRO A 1 95 ? 10.892 13.697 -3.164 1.00 91.19 95 PRO A C 1
ATOM 725 O O . PRO A 1 95 ? 10.415 13.681 -2.024 1.00 91.19 95 PRO A O 1
ATOM 728 N N . GLU A 1 96 ? 12.198 13.618 -3.397 1.00 93.75 96 GLU A N 1
ATOM 729 C CA . GLU A 1 96 ? 13.193 13.734 -2.336 1.00 93.75 96 GLU A CA 1
ATOM 730 C C . GLU A 1 96 ? 13.317 15.175 -1.830 1.00 93.75 96 GLU A C 1
ATOM 732 O O . GLU A 1 96 ? 12.993 16.139 -2.528 1.00 93.75 96 GLU A O 1
ATOM 737 N N . GLY A 1 97 ? 13.807 15.323 -0.601 1.00 93.00 97 GLY A N 1
ATOM 738 C CA . GLY A 1 97 ? 13.983 16.615 0.056 1.00 93.00 97 GLY A CA 1
ATOM 739 C C . GLY A 1 97 ? 15.314 16.701 0.795 1.00 93.00 97 GLY A C 1
ATOM 740 O O . GLY A 1 97 ? 15.899 15.690 1.161 1.00 93.00 97 GLY A O 1
ATOM 741 N N . GLU A 1 98 ? 15.803 17.922 1.018 1.00 95.06 98 GLU A N 1
ATOM 742 C CA . GLU A 1 98 ? 17.080 18.147 1.718 1.00 95.06 98 GLU A CA 1
ATOM 743 C C . GLU A 1 98 ? 16.931 18.161 3.247 1.00 95.06 98 GLU A C 1
ATOM 745 O O . GLU A 1 98 ? 17.859 17.809 3.972 1.00 95.06 98 GLU A O 1
ATOM 750 N N . VAL A 1 99 ? 15.768 18.592 3.746 1.00 97.12 99 VAL A N 1
ATOM 751 C CA . VAL A 1 99 ? 15.485 18.709 5.188 1.00 97.12 99 VAL A CA 1
ATOM 752 C C . VAL A 1 99 ? 14.534 17.607 5.643 1.00 97.12 99 VAL A C 1
ATOM 754 O O . VAL A 1 99 ? 14.774 16.965 6.663 1.00 97.12 99 VAL A O 1
ATOM 757 N N . THR A 1 100 ? 13.458 17.386 4.888 1.00 96.50 100 THR A N 1
ATOM 758 C CA . THR A 1 100 ? 12.474 16.327 5.116 1.00 96.50 100 THR A CA 1
ATOM 759 C C . THR A 1 100 ? 11.862 15.881 3.790 1.00 96.50 100 THR A C 1
ATOM 761 O O . THR A 1 100 ? 11.729 16.670 2.855 1.00 96.50 100 THR A O 1
ATOM 764 N N . SER A 1 101 ? 11.453 14.617 3.730 1.00 97.06 101 SER A N 1
ATOM 765 C CA . SER A 1 101 ? 10.676 14.024 2.640 1.00 97.06 101 SER A CA 1
ATOM 766 C C . SER A 1 101 ? 9.889 12.822 3.173 1.00 97.06 101 SER A C 1
ATOM 768 O O . SER A 1 101 ? 10.136 12.353 4.291 1.00 97.06 101 SER A O 1
ATOM 770 N N . PHE A 1 102 ? 8.934 12.310 2.396 1.00 97.00 102 PHE A N 1
ATOM 771 C CA . PHE A 1 102 ? 8.274 11.045 2.729 1.00 97.00 102 PHE A CA 1
ATOM 772 C C . PHE A 1 102 ? 9.276 9.874 2.792 1.00 97.00 102 PHE A C 1
ATOM 774 O O . PHE A 1 102 ? 9.273 9.187 3.815 1.00 97.00 102 PHE A O 1
ATOM 781 N N . PRO A 1 103 ? 10.185 9.680 1.812 1.00 96.31 103 PRO A N 1
ATOM 782 C CA . PRO A 1 103 ? 11.255 8.686 1.911 1.00 96.31 103 PRO A CA 1
ATOM 783 C C . PRO A 1 103 ? 12.101 8.819 3.184 1.00 96.31 103 PRO A C 1
ATOM 785 O O . PRO A 1 103 ? 12.323 7.831 3.887 1.00 96.31 103 PRO A O 1
ATOM 788 N N . MET A 1 104 ? 12.500 10.045 3.551 1.00 97.12 104 MET A N 1
ATOM 789 C CA . MET A 1 104 ? 13.257 10.298 4.784 1.00 97.12 104 MET A CA 1
ATOM 790 C C . MET A 1 104 ? 12.466 9.930 6.042 1.00 97.12 104 MET A C 1
ATOM 792 O O . MET A 1 104 ? 13.058 9.444 7.005 1.00 97.12 104 MET A O 1
ATOM 796 N N . SER A 1 105 ? 11.145 10.149 6.051 1.00 96.62 105 SER A N 1
ATOM 797 C CA . SER A 1 105 ? 10.313 9.875 7.229 1.00 96.62 105 SER A CA 1
ATOM 798 C C . SER A 1 105 ? 10.348 8.399 7.630 1.00 96.62 105 SER A C 1
ATOM 800 O O . SER A 1 105 ? 10.444 8.093 8.814 1.00 96.62 105 SER A O 1
ATOM 802 N N . VAL A 1 106 ? 10.378 7.495 6.651 1.00 95.44 106 VAL A N 1
ATOM 803 C CA . VAL A 1 106 ? 10.403 6.041 6.870 1.00 95.44 106 VAL A CA 1
ATOM 804 C C . VAL A 1 106 ? 11.782 5.421 6.644 1.00 95.44 106 VAL A C 1
ATOM 806 O O . VAL A 1 106 ? 11.900 4.202 6.623 1.00 95.44 106 VAL A O 1
ATOM 809 N N . GLN A 1 107 ? 12.835 6.234 6.482 1.00 95.25 107 GLN A N 1
ATOM 810 C CA . GLN A 1 107 ? 14.194 5.765 6.166 1.00 95.25 107 GLN A CA 1
ATOM 811 C C . GLN A 1 107 ? 14.187 4.758 5.000 1.00 95.25 107 GLN A C 1
ATOM 813 O O . GLN A 1 107 ? 14.637 3.617 5.145 1.00 95.25 107 GLN A O 1
ATOM 818 N N . LEU A 1 108 ? 13.586 5.168 3.881 1.00 93.69 108 LEU A N 1
ATOM 819 C CA . LEU A 1 108 ? 13.380 4.335 2.698 1.00 93.69 108 LEU A CA 1
ATOM 820 C C . LEU A 1 108 ? 14.713 3.811 2.141 1.00 93.69 108 LEU A C 1
ATOM 822 O O . LEU A 1 108 ? 15.683 4.565 2.030 1.00 93.69 108 LEU A O 1
ATOM 826 N N . LYS A 1 109 ? 14.758 2.525 1.785 1.00 90.94 109 LYS A N 1
ATOM 827 C CA . LYS A 1 109 ? 15.897 1.914 1.082 1.00 90.94 109 LYS A CA 1
ATOM 828 C C . LYS A 1 109 ? 15.710 1.992 -0.434 1.00 90.94 109 LYS A C 1
ATOM 830 O O . LYS A 1 109 ? 14.613 2.235 -0.923 1.00 90.94 109 LYS A O 1
ATOM 835 N N . GLU A 1 110 ? 16.791 1.771 -1.182 1.00 86.62 110 GLU A N 1
ATOM 836 C CA . GLU A 1 110 ? 16.806 1.887 -2.652 1.00 86.62 110 GLU A CA 1
ATOM 837 C C . GLU A 1 110 ? 15.831 0.933 -3.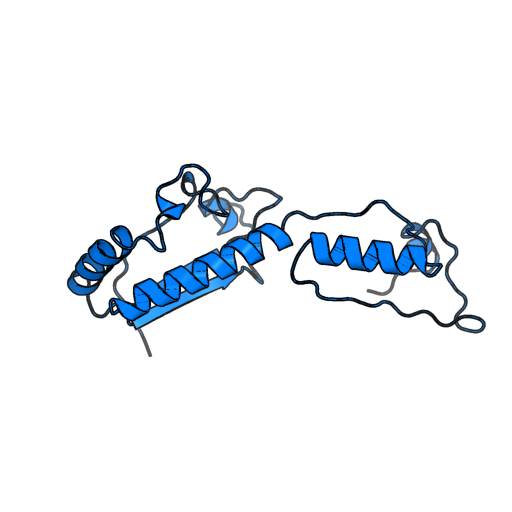369 1.00 86.62 110 GLU A C 1
ATOM 839 O O . GLU A 1 110 ? 15.421 1.210 -4.495 1.00 86.62 110 GLU A O 1
ATOM 844 N N . ASP A 1 111 ? 15.463 -0.184 -2.737 1.00 84.75 111 ASP A N 1
ATOM 845 C CA . ASP A 1 111 ? 14.567 -1.220 -3.259 1.00 84.75 111 ASP A CA 1
ATOM 846 C C . ASP A 1 111 ? 13.127 -1.129 -2.720 1.00 84.75 111 ASP A C 1
ATOM 848 O O . ASP A 1 111 ? 12.315 -2.029 -2.943 1.00 84.75 111 ASP A O 1
ATOM 852 N N . GLU A 1 112 ? 12.791 -0.033 -2.038 1.00 89.31 112 GLU A N 1
ATOM 853 C CA . GLU A 1 112 ? 11.498 0.179 -1.391 1.00 89.31 112 GLU A CA 1
ATOM 854 C C . GLU A 1 112 ? 10.731 1.364 -1.993 1.00 89.31 112 GLU A C 1
ATOM 856 O O . GLU A 1 112 ? 11.271 2.218 -2.693 1.00 89.31 112 GLU A O 1
ATOM 861 N N . VAL A 1 113 ? 9.436 1.433 -1.687 1.00 92.19 113 VAL A N 1
ATOM 862 C CA . VAL A 1 113 ? 8.556 2.549 -2.051 1.00 92.19 113 VAL A CA 1
ATOM 863 C C . VAL A 1 113 ? 7.678 2.935 -0.874 1.00 92.19 113 VAL A C 1
ATOM 865 O O . VAL A 1 113 ? 7.301 2.099 -0.055 1.00 92.19 113 VAL A O 1
ATOM 868 N N . VAL A 1 114 ? 7.351 4.221 -0.788 1.00 94.44 114 VAL A N 1
ATOM 869 C CA . VAL A 1 114 ? 6.433 4.734 0.226 1.00 94.44 114 VAL A CA 1
ATOM 870 C C . VAL A 1 114 ? 5.004 4.302 -0.102 1.00 94.44 114 VAL A C 1
ATOM 872 O O . VAL A 1 114 ? 4.529 4.492 -1.224 1.00 94.44 114 VAL A O 1
ATOM 875 N N . VAL A 1 115 ? 4.296 3.797 0.907 1.00 96.06 115 VAL A N 1
ATOM 876 C CA . VAL A 1 115 ? 2.834 3.701 0.902 1.00 96.06 115 VAL A CA 1
ATOM 877 C C . VAL A 1 115 ? 2.279 4.706 1.905 1.00 96.06 115 VAL A C 1
ATOM 879 O O . VAL A 1 115 ? 2.757 4.801 3.035 1.00 96.06 115 VAL A O 1
ATOM 882 N N . PHE A 1 116 ? 1.286 5.482 1.477 1.00 97.44 116 PHE A N 1
ATOM 883 C CA . PHE A 1 116 ? 0.540 6.396 2.332 1.00 97.44 116 PHE A CA 1
ATOM 884 C C . PHE A 1 116 ? -0.863 5.841 2.569 1.00 97.44 116 PHE A C 1
ATOM 886 O O . PHE A 1 116 ? -1.605 5.604 1.619 1.00 97.44 116 PHE A O 1
ATOM 893 N N . SER A 1 117 ? -1.230 5.655 3.832 1.00 97.44 117 SER A N 1
ATOM 894 C CA . SER A 1 117 ? -2.426 4.905 4.209 1.00 97.44 117 SER A CA 1
ATOM 895 C C . SER A 1 117 ? -3.222 5.603 5.299 1.00 97.44 117 SER A C 1
ATOM 897 O O . SER A 1 117 ? -2.636 6.208 6.204 1.00 97.44 117 SER A O 1
ATOM 899 N N . TRP A 1 118 ? -4.543 5.451 5.291 1.00 98.25 118 TRP A N 1
ATOM 900 C CA . TRP A 1 118 ? -5.366 5.853 6.430 1.00 98.25 118 TRP A CA 1
ATOM 901 C C . TRP A 1 118 ? -6.633 5.015 6.566 1.00 98.25 118 TRP A C 1
ATOM 903 O O . TRP A 1 118 ? -7.131 4.400 5.624 1.00 98.25 118 TRP A O 1
ATOM 913 N N . ILE A 1 119 ? -7.178 5.044 7.780 1.00 98.50 119 ILE A N 1
ATOM 914 C CA . ILE A 1 119 ? -8.430 4.391 8.139 1.00 98.50 119 ILE A CA 1
ATOM 915 C C . ILE A 1 119 ? -9.301 5.436 8.823 1.00 98.50 119 ILE A C 1
ATOM 917 O O . ILE A 1 119 ? -8.873 6.070 9.795 1.00 98.50 119 ILE A O 1
ATOM 921 N N . ARG A 1 120 ? -10.514 5.645 8.305 1.00 98.25 120 ARG A N 1
ATOM 922 C CA . ARG A 1 120 ? -11.470 6.594 8.889 1.00 98.25 120 ARG A CA 1
ATOM 923 C C . ARG A 1 120 ? -12.375 5.864 9.869 1.00 98.25 120 ARG A C 1
ATOM 925 O O . ARG A 1 120 ? -12.851 4.770 9.585 1.00 98.25 120 ARG A O 1
ATOM 932 N N . TYR A 1 121 ? -12.638 6.491 11.004 1.00 98.12 121 TYR A N 1
ATOM 933 C CA . TYR A 1 121 ? -13.506 5.968 12.054 1.00 98.12 121 TYR A CA 1
ATOM 934 C C . TYR A 1 121 ? -14.496 7.045 12.479 1.00 98.12 121 T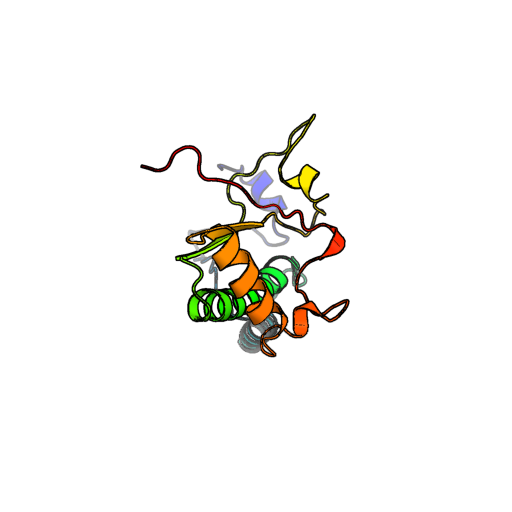YR A C 1
ATOM 936 O O . TYR A 1 121 ? -14.185 8.231 12.383 1.00 98.12 121 TYR A O 1
ATOM 944 N N . GLU A 1 122 ? -15.651 6.625 12.990 1.00 96.81 122 GLU A N 1
ATOM 945 C CA . GLU A 1 122 ? -16.693 7.532 13.491 1.00 96.81 122 GLU A CA 1
ATOM 946 C C . GLU A 1 122 ? -16.194 8.382 14.671 1.00 96.81 122 GLU A C 1
ATOM 948 O O . GLU A 1 122 ? -16.434 9.584 14.751 1.00 96.81 122 GLU A O 1
ATOM 953 N N . SER A 1 123 ? -15.458 7.761 15.595 1.00 97.12 123 SER A N 1
ATOM 954 C CA . SER A 1 123 ? -14.886 8.431 16.759 1.00 97.12 123 SER A CA 1
ATOM 955 C C . SER A 1 123 ? -13.601 7.748 17.228 1.00 97.12 123 SER A C 1
ATOM 957 O O . SER A 1 123 ? -13.206 6.688 16.733 1.00 97.12 123 SER A O 1
ATOM 959 N N . ARG A 1 124 ? -12.928 8.357 18.212 1.00 96.88 124 ARG A N 1
ATOM 960 C CA . ARG A 1 124 ? -11.762 7.746 18.863 1.00 96.88 124 ARG A CA 1
ATOM 961 C C . ARG A 1 124 ? -12.147 6.459 19.588 1.00 96.88 124 ARG A C 1
ATOM 963 O O . ARG A 1 124 ? -11.408 5.490 19.495 1.00 96.88 124 ARG A O 1
ATOM 970 N N . GLU A 1 125 ? -13.281 6.473 20.273 1.00 97.88 125 GLU A N 1
ATOM 971 C CA . GLU A 1 125 ? -13.805 5.347 21.042 1.00 97.88 125 GLU A CA 1
ATOM 972 C C . GLU A 1 125 ? -14.114 4.174 20.106 1.00 97.88 125 GLU A C 1
ATOM 974 O O . GLU A 1 125 ? -13.626 3.072 20.334 1.00 97.88 125 GLU A O 1
ATOM 979 N N . ALA A 1 126 ? -14.799 4.435 18.985 1.00 98.00 126 ALA A N 1
ATOM 980 C CA . ALA A 1 126 ? -15.053 3.417 17.967 1.00 98.00 126 ALA A CA 1
ATOM 981 C C . ALA A 1 126 ? -13.747 2.835 17.402 1.00 98.00 126 ALA A C 1
ATOM 983 O O . ALA A 1 126 ? -13.616 1.623 17.264 1.00 98.00 126 ALA A O 1
ATOM 984 N N . ARG A 1 127 ? -12.752 3.684 17.110 1.00 98.12 127 ARG A N 1
ATOM 985 C CA . ARG A 1 127 ? -11.429 3.234 16.656 1.00 98.12 127 ARG A CA 1
ATOM 986 C C . ARG A 1 127 ? -10.748 2.323 17.675 1.00 98.12 127 ARG A C 1
ATOM 988 O O . ARG A 1 127 ? -10.173 1.319 17.272 1.00 98.12 127 ARG A O 1
ATOM 995 N N . ASP A 1 128 ? -10.794 2.667 18.960 1.00 97.62 128 ASP A N 1
ATOM 996 C CA . ASP A 1 128 ? -10.161 1.873 20.017 1.00 97.62 128 ASP A CA 1
ATOM 997 C C . ASP A 1 128 ? -10.839 0.491 20.145 1.00 97.62 128 ASP A C 1
ATOM 999 O O . ASP A 1 128 ? -10.147 -0.526 20.165 1.00 97.62 128 ASP A O 1
ATOM 1003 N N . GLU A 1 129 ? -12.176 0.431 20.098 1.00 97.94 129 GLU A N 1
ATOM 1004 C CA . GLU A 1 129 ? -12.935 -0.834 20.088 1.00 97.94 129 GLU A CA 1
ATOM 1005 C C . GLU A 1 129 ? -12.683 -1.685 18.833 1.00 97.94 129 GLU A C 1
ATOM 1007 O O . GLU A 1 129 ? -12.615 -2.914 18.902 1.00 97.94 129 GLU A O 1
ATOM 1012 N N . ILE A 1 130 ? -12.569 -1.047 17.664 1.00 97.88 130 ILE A N 1
ATOM 1013 C CA . ILE A 1 130 ? -12.287 -1.734 16.398 1.00 97.88 130 ILE A CA 1
ATOM 1014 C C . ILE A 1 130 ? -10.883 -2.324 16.421 1.00 97.88 130 ILE A C 1
ATOM 1016 O O . ILE A 1 130 ? -10.715 -3.493 16.086 1.00 97.88 130 ILE A O 1
ATOM 1020 N N . MET A 1 131 ? -9.890 -1.543 16.848 1.00 95.19 131 MET A N 1
ATOM 1021 C CA . MET A 1 131 ? -8.505 -2.001 16.927 1.00 95.19 131 MET A CA 1
ATOM 1022 C C . MET A 1 131 ? -8.351 -3.207 17.855 1.00 95.19 131 MET A C 1
ATOM 1024 O O . MET A 1 131 ? -7.604 -4.122 17.524 1.00 95.19 131 MET A O 1
ATOM 1028 N N . GLU A 1 132 ? -9.076 -3.262 18.976 1.00 96.19 132 GLU A N 1
ATOM 1029 C CA . GLU A 1 132 ? -9.064 -4.441 19.852 1.00 96.19 132 GLU A CA 1
ATOM 1030 C C . GLU A 1 132 ? -9.514 -5.710 19.108 1.00 96.19 132 GLU A C 1
ATOM 1032 O O . GLU A 1 132 ? -8.843 -6.741 19.172 1.00 96.19 132 GLU A O 1
ATOM 1037 N N . LYS A 1 133 ? -10.610 -5.622 18.345 1.00 96.94 133 LYS A N 1
ATOM 1038 C CA . LYS A 1 133 ? -11.149 -6.749 17.564 1.00 96.94 133 LYS A CA 1
ATOM 1039 C C . LYS A 1 133 ? -10.214 -7.158 16.432 1.00 96.94 133 LYS A C 1
ATOM 1041 O O . LYS A 1 133 ? -9.934 -8.340 16.275 1.00 96.94 133 LYS A O 1
ATOM 1046 N N . VAL A 1 134 ? -9.685 -6.177 15.705 1.00 95.38 134 VAL A N 1
ATOM 1047 C CA . VAL A 1 134 ? -8.707 -6.374 14.630 1.00 95.38 134 VAL A CA 1
ATOM 1048 C C . VAL A 1 134 ? -7.481 -7.134 15.135 1.00 95.38 134 VAL A C 1
ATOM 1050 O O . VAL A 1 134 ? -7.073 -8.116 14.525 1.00 95.38 134 VAL A O 1
ATOM 1053 N N . MET A 1 135 ? -6.895 -6.717 16.263 1.00 91.06 135 MET A N 1
ATOM 1054 C CA . MET A 1 135 ? -5.690 -7.361 16.803 1.00 91.06 135 MET A CA 1
ATOM 1055 C C . MET A 1 135 ? -5.954 -8.793 17.299 1.00 91.06 135 MET A C 1
ATOM 1057 O O . MET A 1 135 ? -5.030 -9.613 17.378 1.00 91.06 135 MET A O 1
ATOM 1061 N N . ALA A 1 136 ? -7.209 -9.103 17.627 1.00 94.56 136 ALA A N 1
ATOM 1062 C CA . ALA A 1 136 ? -7.663 -10.441 17.982 1.00 94.56 136 ALA A CA 1
ATOM 1063 C C . ALA A 1 136 ? -8.037 -11.308 16.763 1.00 94.56 136 ALA A C 1
ATOM 1065 O O . ALA A 1 136 ? -8.203 -12.518 16.931 1.00 94.56 136 ALA A O 1
ATOM 1066 N N . ASP A 1 137 ? -8.155 -10.737 15.558 1.00 96.44 137 ASP A N 1
ATOM 1067 C CA . ASP A 1 137 ? -8.583 -11.472 14.368 1.00 96.44 137 ASP A CA 1
ATOM 1068 C C . ASP A 1 137 ? -7.458 -12.393 13.849 1.00 96.44 137 ASP A C 1
ATOM 1070 O O . ASP A 1 137 ? -6.358 -11.921 13.540 1.00 96.44 137 ASP A O 1
ATOM 1074 N N . PRO A 1 138 ? -7.704 -13.710 13.725 1.00 95.12 138 PRO A N 1
ATOM 1075 C CA . PRO A 1 138 ? -6.687 -14.666 13.290 1.00 95.12 138 PRO A CA 1
ATOM 1076 C C . PRO A 1 138 ? -6.250 -14.470 11.831 1.00 95.12 138 PRO A C 1
ATOM 1078 O O . PRO A 1 138 ? -5.159 -14.896 11.454 1.00 95.12 138 PRO A O 1
ATOM 1081 N N . ARG A 1 139 ? -7.056 -13.799 10.991 1.00 95.25 139 ARG A N 1
ATOM 1082 C CA . ARG A 1 139 ? -6.684 -13.491 9.597 1.00 95.25 139 ARG A CA 1
ATOM 1083 C C . ARG A 1 139 ? -5.467 -12.566 9.509 1.00 95.25 139 ARG A C 1
ATOM 1085 O O . ARG A 1 139 ? -4.834 -12.512 8.461 1.00 95.25 139 ARG A O 1
ATOM 1092 N N . LEU A 1 140 ? -5.132 -11.871 10.598 1.00 91.88 140 LEU A N 1
ATOM 1093 C CA . LEU A 1 140 ? -4.016 -10.929 10.696 1.00 91.88 140 LEU A CA 1
ATOM 1094 C C . LEU A 1 140 ? -2.875 -11.437 11.590 1.00 91.88 140 LEU A C 1
ATOM 1096 O O . LEU A 1 140 ? -2.014 -10.665 12.009 1.00 91.88 140 LEU A O 1
ATOM 1100 N N . ASP A 1 141 ? -2.815 -12.743 11.868 1.00 88.75 141 ASP A N 1
ATOM 1101 C CA . ASP A 1 141 ? -1.747 -13.331 12.685 1.00 88.75 141 ASP A CA 1
ATOM 1102 C C . ASP A 1 141 ? -0.342 -13.136 12.089 1.00 88.75 141 ASP A C 1
ATOM 1104 O O . ASP A 1 141 ? 0.644 -13.143 12.829 1.00 88.75 141 ASP A O 1
ATOM 1108 N N . CYS A 1 142 ? -0.231 -12.893 10.779 1.00 81.62 142 CYS A N 1
ATOM 1109 C CA . CYS A 1 142 ? 1.031 -12.538 10.131 1.00 81.62 142 CYS A CA 1
ATOM 1110 C C . CYS A 1 142 ? 1.660 -11.264 10.729 1.00 81.62 142 CYS A C 1
ATOM 1112 O O . CYS A 1 142 ? 2.877 -11.194 10.870 1.00 81.62 142 CYS A O 1
ATOM 1114 N N . MET A 1 143 ? 0.850 -10.312 11.211 1.00 80.69 143 MET A N 1
ATOM 1115 C CA . MET A 1 143 ? 1.325 -9.091 11.877 1.00 80.69 143 MET A CA 1
ATOM 1116 C C . MET A 1 143 ? 2.020 -9.366 13.220 1.00 80.69 143 MET A C 1
ATOM 1118 O O . MET A 1 143 ? 2.706 -8.498 13.754 1.00 80.69 143 MET A O 1
ATOM 1122 N N . LYS A 1 144 ? 1.828 -10.560 13.796 1.00 78.12 144 LYS A N 1
ATOM 1123 C CA . LYS A 1 144 ? 2.410 -10.972 15.084 1.00 78.12 144 LYS A CA 1
ATOM 1124 C C . LYS A 1 144 ? 3.765 -11.665 14.913 1.00 78.12 144 LYS A C 1
ATOM 1126 O O . LYS A 1 144 ? 4.430 -11.951 15.908 1.00 78.12 144 LYS A O 1
ATOM 1131 N N . GLN A 1 145 ? 4.162 -11.969 13.678 1.00 76.00 145 GLN A N 1
ATOM 1132 C CA . GLN A 1 145 ? 5.390 -12.694 13.369 1.00 76.00 145 GLN A CA 1
ATOM 1133 C C . GLN A 1 145 ? 6.502 -11.718 12.955 1.00 76.00 145 GLN A C 1
ATOM 1135 O O . GLN A 1 145 ? 6.216 -10.783 12.210 1.00 76.00 145 GLN A O 1
ATOM 1140 N N . PRO A 1 146 ? 7.766 -11.938 13.373 1.00 67.56 146 PRO A N 1
ATOM 1141 C CA . PRO A 1 146 ? 8.884 -11.049 13.036 1.00 67.56 146 PRO A CA 1
ATOM 1142 C C . PRO A 1 146 ? 9.068 -10.797 11.532 1.00 67.56 146 PRO A C 1
ATOM 1144 O O . PRO A 1 146 ? 9.391 -9.680 11.150 1.00 67.56 146 PRO A O 1
ATOM 1147 N N . ASP A 1 147 ? 8.789 -11.806 10.700 1.00 76.75 147 ASP A N 1
ATOM 1148 C CA . ASP A 1 147 ? 8.950 -11.765 9.238 1.00 76.75 147 ASP A CA 1
ATOM 1149 C C . ASP A 1 147 ? 7.615 -11.979 8.496 1.00 76.75 147 ASP A C 1
ATOM 1151 O O . ASP A 1 147 ? 7.589 -12.365 7.330 1.00 76.75 147 ASP A O 1
ATOM 1155 N N . GLY A 1 148 ? 6.480 -11.794 9.180 1.00 78.69 148 GLY A N 1
ATOM 1156 C CA . GLY A 1 148 ? 5.158 -12.071 8.604 1.00 78.69 148 GLY A CA 1
ATOM 1157 C C . GLY A 1 148 ? 4.601 -10.948 7.727 1.00 78.69 148 GLY A C 1
ATOM 1158 O O . GLY A 1 148 ? 3.539 -11.111 7.130 1.00 78.69 148 GLY A O 1
ATOM 1159 N N . MET A 1 149 ? 5.294 -9.812 7.651 1.00 85.69 149 MET A N 1
ATOM 1160 C CA . MET A 1 149 ? 4.862 -8.630 6.912 1.00 85.69 149 MET A CA 1
ATOM 1161 C C . MET A 1 149 ? 5.732 -8.432 5.664 1.00 85.69 149 MET A C 1
ATOM 1163 O O . MET A 1 149 ? 6.951 -8.565 5.752 1.00 85.69 149 MET A O 1
ATOM 1167 N N . PRO A 1 150 ? 5.154 -8.034 4.517 1.00 89.62 150 PRO A N 1
ATOM 1168 C CA . PRO A 1 150 ? 5.902 -7.755 3.288 1.00 89.62 150 PRO A CA 1
ATOM 1169 C C . PRO A 1 150 ? 6.630 -6.393 3.319 1.00 89.62 150 PRO A C 1
ATOM 1171 O O . PRO A 1 150 ? 6.967 -5.839 2.276 1.00 89.62 150 PRO A O 1
ATOM 1174 N N . PHE A 1 151 ? 6.841 -5.829 4.512 1.00 89.56 151 PHE A N 1
ATOM 1175 C CA . PHE A 1 151 ? 7.557 -4.583 4.771 1.00 89.56 151 PHE A CA 1
ATOM 1176 C C . PHE A 1 151 ? 8.129 -4.578 6.195 1.00 89.56 151 PHE A C 1
ATOM 1178 O O . PHE A 1 151 ? 7.710 -5.346 7.062 1.00 89.56 151 PHE A O 1
ATOM 1185 N N . ASP A 1 152 ? 9.068 -3.672 6.455 1.00 89.19 152 ASP A N 1
ATOM 1186 C CA . ASP A 1 152 ? 9.705 -3.523 7.763 1.00 89.19 152 ASP A CA 1
ATOM 1187 C C . ASP A 1 152 ? 8.825 -2.733 8.747 1.00 89.19 152 ASP A C 1
ATOM 1189 O O . ASP A 1 152 ? 8.756 -1.500 8.714 1.00 89.19 152 ASP A O 1
ATOM 1193 N N . GLY A 1 153 ? 8.174 -3.452 9.664 1.00 86.50 153 GLY A N 1
ATOM 1194 C CA . GLY A 1 153 ? 7.304 -2.863 10.682 1.00 86.50 153 GLY A CA 1
ATOM 1195 C C . GLY A 1 153 ? 8.010 -1.920 11.666 1.00 86.50 153 GLY A C 1
ATOM 1196 O O . GLY A 1 153 ? 7.340 -1.095 12.284 1.00 86.50 153 GLY A O 1
ATOM 1197 N N . MET A 1 154 ? 9.343 -1.975 11.805 1.00 88.38 154 MET A N 1
ATOM 1198 C CA . MET A 1 154 ? 10.077 -1.068 12.701 1.00 88.38 154 MET A CA 1
ATOM 1199 C C . MET A 1 154 ? 10.169 0.361 12.158 1.00 88.38 154 MET A C 1
ATOM 1201 O O . MET A 1 154 ? 10.386 1.294 12.932 1.00 88.38 154 MET A O 1
ATOM 1205 N N . ARG A 1 155 ? 10.012 0.535 10.840 1.00 93.06 155 ARG A N 1
ATOM 1206 C CA . ARG A 1 155 ? 10.044 1.840 10.161 1.00 93.06 155 ARG A CA 1
ATOM 1207 C C . ARG A 1 155 ? 8.651 2.403 9.871 1.00 93.06 155 ARG A C 1
ATOM 1209 O O . ARG A 1 155 ? 8.539 3.521 9.371 1.00 93.06 155 ARG A O 1
ATOM 1216 N N . LEU A 1 156 ? 7.592 1.672 10.233 1.00 91.50 156 LEU A N 1
ATOM 1217 C CA . LEU A 1 156 ? 6.219 2.155 10.138 1.00 91.50 156 LEU A CA 1
ATOM 1218 C C . LEU A 1 156 ? 5.993 3.330 11.098 1.00 91.50 156 LEU A C 1
ATOM 1220 O O . LEU A 1 156 ? 6.166 3.211 12.312 1.00 91.50 156 LEU A O 1
ATOM 1224 N N . ILE A 1 157 ? 5.519 4.449 10.556 1.00 95.12 157 ILE A N 1
ATOM 1225 C CA . ILE A 1 157 ? 5.041 5.585 11.344 1.00 95.12 157 ILE A CA 1
ATOM 1226 C C . ILE A 1 157 ? 3.517 5.530 11.399 1.00 95.12 157 ILE A C 1
ATOM 1228 O O . ILE A 1 157 ? 2.860 5.394 10.370 1.00 95.12 157 ILE A O 1
ATOM 1232 N N . TRP A 1 158 ? 2.941 5.684 12.591 1.00 94.75 158 TRP A N 1
ATOM 1233 C CA . TRP A 1 158 ? 1.492 5.725 12.777 1.00 94.75 158 TRP A CA 1
ATOM 1234 C C . TRP A 1 158 ? 1.081 6.801 13.786 1.00 94.75 158 TRP A C 1
ATOM 1236 O O . TRP A 1 158 ? 1.850 7.203 14.661 1.00 94.75 158 TRP A O 1
ATOM 1246 N N . GLY A 1 159 ? -0.156 7.282 13.660 1.00 95.56 159 GLY A N 1
ATOM 1247 C CA . GLY A 1 159 ? -0.719 8.306 14.534 1.00 95.56 159 GLY A CA 1
ATOM 1248 C C . GLY A 1 159 ? -2.222 8.476 14.329 1.00 95.56 159 GLY A C 1
ATOM 1249 O O . GLY A 1 159 ? -2.765 8.120 13.287 1.00 95.56 159 GLY A O 1
ATOM 1250 N N . GLY A 1 160 ? -2.905 9.012 15.342 1.00 95.94 160 GLY A N 1
ATOM 1251 C CA . GLY A 1 160 ? -4.332 9.332 15.275 1.00 95.94 160 GLY A CA 1
ATOM 1252 C C . GLY A 1 160 ? -4.556 10.834 15.125 1.00 95.94 160 GLY A C 1
ATOM 1253 O O . GLY A 1 160 ? -4.003 11.618 15.895 1.00 95.94 160 GLY A O 1
ATOM 1254 N N . PHE A 1 161 ? -5.410 11.232 14.182 1.00 97.44 161 PHE A N 1
ATOM 1255 C CA . PHE A 1 161 ? -5.697 12.634 13.872 1.00 97.44 161 PHE A CA 1
ATOM 1256 C C . PHE A 1 161 ? -7.193 12.929 14.002 1.00 97.44 161 PHE A C 1
ATOM 1258 O O . PHE A 1 161 ? -8.032 12.056 13.789 1.00 97.44 161 PHE A O 1
ATOM 1265 N N . LYS A 1 162 ? -7.534 14.171 14.361 1.00 95.50 162 LYS A N 1
ATOM 1266 C CA . LYS A 1 162 ? -8.909 14.677 14.283 1.00 95.50 162 LYS A CA 1
ATOM 1267 C C . LYS A 1 162 ? -9.071 15.449 12.983 1.00 95.50 162 LYS A C 1
ATOM 1269 O O . LYS A 1 162 ? -8.233 16.295 12.674 1.00 95.50 162 LYS A O 1
ATOM 1274 N N . VAL A 1 163 ? -10.158 15.190 12.263 1.00 94.50 163 VAL A N 1
ATOM 1275 C CA . VAL A 1 163 ? -10.522 15.970 11.078 1.00 94.50 163 VAL A CA 1
ATOM 1276 C C . VAL A 1 163 ? -10.770 17.415 11.507 1.00 94.50 163 VAL A C 1
ATOM 1278 O O . VAL A 1 163 ? -11.644 17.693 12.325 1.00 94.50 163 VAL A O 1
ATOM 1281 N N . MET A 1 164 ? -9.966 18.334 10.976 1.00 96.56 164 MET A N 1
ATOM 1282 C CA . MET A 1 164 ? -10.138 19.773 11.190 1.00 96.56 164 MET A CA 1
ATOM 1283 C C . MET A 1 164 ? -11.026 20.405 10.105 1.00 96.56 164 MET A C 1
ATOM 1285 O O . MET A 1 164 ? -11.701 21.396 10.368 1.00 96.56 164 MET A O 1
ATOM 1289 N N . LEU A 1 165 ? -11.025 19.839 8.893 1.00 94.75 165 LEU A N 1
ATOM 1290 C CA . LEU A 1 165 ? -11.805 20.285 7.739 1.00 94.75 165 LEU A CA 1
ATOM 1291 C C . LEU A 1 165 ? -12.036 19.101 6.784 1.00 94.75 165 LEU A C 1
ATOM 1293 O O . LEU A 1 165 ? -11.074 18.448 6.393 1.00 94.75 165 LEU A O 1
ATOM 1297 N N . GLU A 1 166 ? -13.284 18.873 6.384 1.00 89.25 166 GLU A N 1
ATOM 1298 C CA . GLU A 1 166 ? -13.723 17.915 5.355 1.00 89.25 166 GLU A CA 1
ATOM 1299 C C . GLU A 1 166 ? -14.860 18.596 4.570 1.00 89.25 166 GLU A C 1
ATOM 1301 O O . GLU A 1 166 ? -15.626 19.369 5.157 1.00 89.25 166 GLU A O 1
ATOM 1306 N N . ARG A 1 167 ? -14.913 18.426 3.245 1.00 81.88 167 ARG A N 1
ATOM 1307 C CA . ARG A 1 167 ? -15.895 19.073 2.358 1.00 81.88 167 ARG A CA 1
ATOM 1308 C C . ARG A 1 167 ? -16.473 18.079 1.371 1.00 81.88 167 ARG A C 1
ATOM 1310 O O . ARG A 1 167 ? -15.684 17.235 0.899 1.00 81.88 167 ARG A O 1
#